Protein AF-Q6X1T7-F1 (afdb_monomer_lite)

pLDDT: mean 96.53, std 2.18, range [86.81, 98.25]

Sequence (78 aa):
CASFRFALPSEDQVLGLPVGKHIFLCATVNDKLCMRAYTPTSTVDVVGYFDLVIKVYFKGVHPKFPNGGQMSQHLDSL

Foldseek 3Di:
DDKDKDFDPDQADFPQADPPAWDWDWDQFPNDIDIDTFHFPDDRPDGGITMGDDDFFPACPDPVCNRTDRVSVVRVVD

Structure (mmCIF, N/CA/C/O backbone):
data_AF-Q6X1T7-F1
#
_entry.id   AF-Q6X1T7-F1
#
loop_
_atom_site.group_PDB
_atom_site.id
_atom_site.type_symbol
_atom_site.label_atom_id
_atom_site.label_alt_id
_atom_site.label_comp_id
_atom_site.label_asym_id
_atom_site.label_entity_id
_atom_site.label_seq_id
_atom_site.pdbx_PDB_ins_code
_atom_site.Cartn_x
_atom_site.Cartn_y
_atom_site.Cartn_z
_atom_site.occupancy
_atom_site.B_iso_or_equiv
_atom_site.auth_seq_id
_atom_site.auth_comp_id
_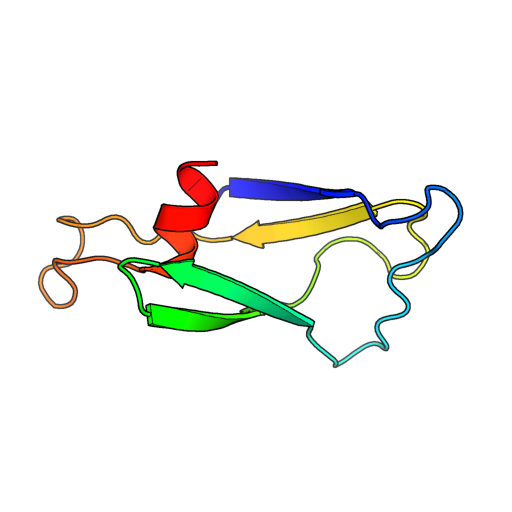atom_site.auth_asym_id
_atom_site.auth_atom_id
_atom_site.pdbx_PDB_model_num
ATOM 1 N N . CYS A 1 1 ? -3.913 -12.245 6.631 1.00 88.06 1 CYS A N 1
ATOM 2 C CA . CYS A 1 1 ? -3.391 -11.239 5.682 1.00 88.06 1 CYS A CA 1
ATOM 3 C C . CYS A 1 1 ? -3.942 -11.576 4.314 1.00 88.06 1 CYS A C 1
ATOM 5 O O . CYS A 1 1 ? -4.182 -12.753 4.076 1.00 88.06 1 CYS A O 1
ATOM 7 N N . ALA A 1 2 ? -4.140 -10.577 3.467 1.00 94.25 2 ALA A N 1
ATOM 8 C CA . ALA A 1 2 ? -4.573 -10.755 2.088 1.00 94.25 2 ALA A CA 1
ATOM 9 C C . ALA A 1 2 ? -3.484 -10.236 1.139 1.00 94.25 2 ALA A C 1
ATOM 11 O O . ALA A 1 2 ? -2.711 -9.344 1.507 1.00 94.25 2 ALA A O 1
ATOM 12 N N . SER A 1 3 ? -3.397 -10.855 -0.037 1.00 95.94 3 SER A N 1
ATOM 13 C CA . SER A 1 3 ? -2.499 -10.448 -1.117 1.00 95.94 3 SER A CA 1
ATOM 14 C C . SER A 1 3 ? -3.302 -9.652 -2.133 1.00 95.94 3 SER A C 1
ATOM 16 O O . SER A 1 3 ? -4.325 -10.138 -2.611 1.00 95.94 3 SER A O 1
ATOM 18 N N . PHE A 1 4 ? -2.836 -8.453 -2.455 1.00 97.69 4 PHE A N 1
ATOM 19 C CA . PHE A 1 4 ? -3.475 -7.548 -3.401 1.00 97.69 4 PHE A CA 1
ATOM 20 C C . PHE A 1 4 ? -2.521 -7.289 -4.560 1.00 97.69 4 PHE A C 1
ATOM 22 O O . PHE A 1 4 ? -1.387 -6.865 -4.332 1.00 97.69 4 PHE A O 1
ATOM 29 N N . ARG A 1 5 ? -2.989 -7.528 -5.787 1.00 97.44 5 ARG A N 1
ATOM 30 C CA . ARG A 1 5 ? -2.243 -7.251 -7.015 1.00 97.44 5 ARG A CA 1
ATOM 31 C C . ARG A 1 5 ? -2.818 -6.025 -7.699 1.00 97.44 5 ARG A C 1
ATOM 33 O O . ARG A 1 5 ? -4.007 -5.991 -7.999 1.00 97.44 5 ARG A O 1
ATOM 40 N N . PHE A 1 6 ? -1.960 -5.057 -7.984 1.00 97.31 6 PHE A N 1
ATOM 41 C CA . PHE A 1 6 ? -2.335 -3.829 -8.674 1.00 97.31 6 PHE A CA 1
ATOM 42 C C . PHE A 1 6 ? -1.644 -3.784 -10.029 1.00 97.31 6 PHE A C 1
ATOM 44 O O . PHE A 1 6 ? -0.417 -3.873 -10.097 1.00 97.31 6 PHE A O 1
ATOM 51 N N . ALA A 1 7 ? -2.429 -3.637 -11.095 1.00 97.94 7 ALA A N 1
ATOM 52 C CA . ALA A 1 7 ? -1.894 -3.363 -12.420 1.00 97.94 7 ALA A CA 1
ATOM 53 C C . ALA A 1 7 ? -1.297 -1.950 -12.459 1.00 97.94 7 ALA A C 1
ATOM 55 O O . ALA A 1 7 ? -1.855 -1.004 -11.894 1.00 97.94 7 ALA A O 1
ATOM 56 N N . LEU A 1 8 ? -0.156 -1.811 -13.123 1.00 98.06 8 LEU A N 1
ATOM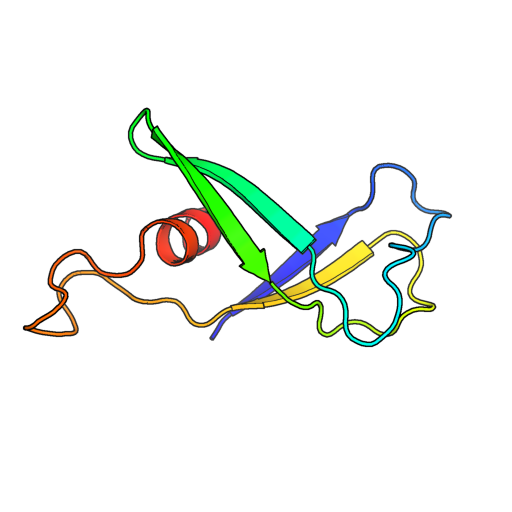 57 C CA . LEU A 1 8 ? 0.421 -0.515 -13.448 1.00 98.06 8 LEU A CA 1
ATOM 58 C C . LEU A 1 8 ? -0.314 0.078 -14.669 1.00 98.06 8 LEU A C 1
ATOM 60 O O . LEU A 1 8 ? -0.921 -0.671 -15.432 1.00 98.06 8 LEU A O 1
ATOM 64 N N . PRO A 1 9 ? -0.262 1.404 -14.903 1.00 97.44 9 PRO A N 1
ATOM 65 C CA . PRO A 1 9 ? -0.980 2.043 -16.020 1.00 97.44 9 PRO A CA 1
ATOM 66 C C . PRO A 1 9 ? -0.649 1.524 -17.435 1.00 97.44 9 PRO A C 1
ATOM 68 O O . PRO A 1 9 ? -1.386 1.787 -18.376 1.00 97.44 9 PRO A O 1
ATOM 71 N N . SER A 1 10 ? 0.475 0.832 -17.578 1.00 97.38 10 SER A N 1
ATOM 72 C CA . SER A 1 10 ? 1.036 0.256 -18.799 1.00 97.38 10 SER A CA 1
ATOM 73 C C . SER A 1 10 ? 1.637 -1.096 -18.446 1.00 97.38 10 SER A C 1
ATOM 75 O O . SER A 1 10 ? 2.324 -1.207 -17.424 1.00 97.38 10 SER A O 1
ATOM 77 N N . GLU A 1 11 ? 1.369 -2.099 -19.276 1.00 96.19 11 GLU A N 1
ATOM 78 C CA . GLU A 1 11 ? 1.712 -3.499 -19.012 1.00 96.19 11 GLU A CA 1
ATOM 79 C C . GLU A 1 11 ? 3.207 -3.797 -19.145 1.00 96.19 11 GLU A C 1
ATOM 81 O O . GLU A 1 11 ? 3.663 -4.799 -18.617 1.00 96.19 11 GLU A O 1
ATOM 86 N N . ASP A 1 12 ? 3.972 -2.934 -19.812 1.00 96.94 12 ASP A N 1
ATOM 87 C CA . ASP A 1 12 ? 5.404 -3.083 -20.093 1.00 96.94 12 ASP A CA 1
ATOM 88 C C . ASP A 1 12 ? 6.319 -2.387 -19.069 1.00 96.94 12 ASP A C 1
ATOM 90 O O . ASP A 1 12 ? 7.541 -2.529 -19.126 1.00 96.94 12 ASP A O 1
ATOM 94 N N . GLN A 1 13 ? 5.752 -1.651 -18.109 1.00 97.38 13 GLN A N 1
ATOM 95 C CA . GLN A 1 13 ? 6.532 -0.896 -17.130 1.00 97.38 13 GLN A CA 1
ATOM 96 C C . GLN A 1 13 ? 6.814 -1.704 -15.856 1.00 97.38 13 GLN A C 1
ATOM 98 O O . GLN A 1 13 ? 6.023 -2.551 -15.451 1.00 97.38 13 GLN A O 1
ATOM 103 N N . VAL A 1 14 ? 7.897 -1.367 -15.159 1.00 97.81 14 VAL A N 1
ATOM 104 C CA . VAL A 1 14 ? 8.144 -1.797 -13.773 1.00 97.81 14 VAL A CA 1
ATOM 105 C C . VAL A 1 14 ? 7.734 -0.688 -12.803 1.00 97.81 14 VAL A C 1
ATOM 107 O O . VAL A 1 14 ? 7.725 0.485 -13.171 1.00 97.81 14 VAL A O 1
ATOM 110 N N . LEU A 1 15 ? 7.455 -1.020 -11.537 1.00 97.44 15 LEU A N 1
ATOM 111 C CA . LEU A 1 15 ? 7.108 -0.005 -10.526 1.00 97.44 15 LEU A CA 1
ATOM 112 C C . LEU A 1 15 ? 8.237 1.023 -10.305 1.00 97.44 15 LEU A C 1
ATOM 114 O O . LEU A 1 15 ? 7.976 2.161 -9.924 1.00 97.44 15 LEU A O 1
ATOM 118 N N . GLY A 1 16 ? 9.497 0.617 -10.507 1.00 95.75 16 GLY A N 1
ATOM 119 C CA . GLY A 1 16 ? 10.652 1.515 -10.414 1.00 95.75 16 GLY A CA 1
ATOM 120 C C . GLY A 1 16 ? 10.971 1.992 -8.992 1.00 95.75 16 GLY A C 1
ATOM 121 O O . GLY A 1 16 ? 11.602 3.033 -8.824 1.00 95.75 16 GLY A O 1
ATOM 122 N N . LEU A 1 17 ? 10.538 1.259 -7.961 1.00 96.69 17 LEU A N 1
ATOM 123 C CA . LEU A 1 17 ? 10.782 1.604 -6.560 1.00 96.69 17 LEU A CA 1
ATOM 124 C C . LEU A 1 17 ? 12.183 1.136 -6.115 1.00 96.69 17 LEU A C 1
ATOM 126 O O . LEU A 1 17 ? 12.421 -0.073 -6.062 1.00 96.69 17 LEU A O 1
ATOM 130 N N . PRO A 1 18 ? 13.107 2.041 -5.738 1.00 95.38 18 PRO A N 1
ATOM 131 C CA . PRO A 1 18 ? 14.419 1.637 -5.242 1.00 95.38 18 PRO A CA 1
ATOM 132 C C . PRO A 1 18 ? 14.320 0.868 -3.920 1.00 95.38 18 PRO A C 1
ATOM 134 O O . PRO A 1 18 ? 13.480 1.172 -3.067 1.00 95.38 18 PRO A O 1
ATOM 137 N N . VAL A 1 19 ? 15.229 -0.086 -3.710 1.00 95.00 19 VAL A N 1
ATOM 138 C CA . VAL A 1 19 ? 15.312 -0.849 -2.455 1.00 95.00 19 VAL A CA 1
ATOM 139 C C . VAL A 1 19 ? 15.466 0.103 -1.261 1.00 95.00 19 VAL A C 1
ATOM 141 O O . VAL A 1 19 ? 16.246 1.054 -1.295 1.00 95.00 19 VAL A O 1
ATOM 144 N N . GLY A 1 20 ? 14.693 -0.147 -0.201 1.00 94.75 20 GLY A N 1
ATOM 145 C CA . GLY A 1 20 ? 14.641 0.703 0.995 1.00 94.75 20 GLY A CA 1
ATOM 146 C C . GLY A 1 20 ? 13.628 1.854 0.924 1.00 94.75 20 GLY A C 1
ATOM 147 O O . GLY A 1 20 ? 13.544 2.645 1.865 1.00 94.75 20 GLY A O 1
ATOM 148 N N . LYS A 1 21 ? 12.845 1.965 -0.157 1.00 97.50 21 LYS A N 1
ATOM 149 C CA . LYS A 1 21 ? 11.734 2.924 -0.291 1.00 97.50 21 LYS A CA 1
ATOM 150 C C . LYS A 1 21 ? 10.368 2.234 -0.153 1.00 97.50 21 LYS A C 1
ATOM 152 O O . LYS A 1 21 ? 10.271 1.011 -0.112 1.00 97.50 21 LYS A O 1
ATOM 157 N N . HIS A 1 22 ? 9.314 3.040 -0.044 1.00 97.81 22 HIS A N 1
ATOM 158 C CA . HIS A 1 22 ? 7.914 2.610 0.030 1.00 97.81 22 HIS A CA 1
ATOM 159 C C . HIS A 1 22 ? 7.044 3.499 -0.867 1.00 97.81 22 HIS A C 1
ATOM 161 O O . HIS A 1 22 ? 7.459 4.599 -1.236 1.00 97.81 22 HIS A O 1
ATOM 167 N N . ILE A 1 23 ? 5.836 3.036 -1.183 1.00 97.94 23 ILE A N 1
ATOM 168 C CA . ILE A 1 23 ? 4.805 3.818 -1.876 1.00 97.94 23 ILE A CA 1
ATOM 169 C C . ILE A 1 23 ? 3.732 4.275 -0.888 1.00 97.94 23 ILE A C 1
ATOM 171 O O . ILE A 1 23 ? 3.566 3.673 0.174 1.00 97.94 23 ILE A O 1
ATOM 175 N N . PHE A 1 24 ? 2.972 5.309 -1.248 1.00 98.06 24 PHE A N 1
ATOM 176 C CA . PHE A 1 24 ? 1.735 5.655 -0.553 1.00 98.06 24 PHE A CA 1
ATOM 177 C C . PHE A 1 24 ? 0.534 5.150 -1.344 1.00 98.06 24 PHE A C 1
ATOM 179 O O . PHE A 1 24 ? 0.379 5.487 -2.514 1.00 98.06 24 PHE A O 1
ATOM 186 N N . LEU A 1 25 ? -0.341 4.393 -0.683 1.00 96.88 25 LEU A N 1
ATOM 187 C CA . LEU A 1 25 ? -1.709 4.220 -1.150 1.00 96.88 25 LEU A CA 1
ATOM 188 C C . LEU A 1 25 ? -2.562 5.368 -0.622 1.00 96.88 25 LEU A C 1
ATOM 190 O O . LEU A 1 25 ? -2.559 5.647 0.582 1.00 96.88 25 LEU A O 1
ATOM 194 N N . CYS A 1 26 ? -3.288 6.005 -1.535 1.00 97.25 26 CYS A N 1
ATOM 195 C CA . CYS A 1 26 ? -4.150 7.148 -1.278 1.00 97.25 26 CYS A CA 1
ATOM 196 C C . CYS A 1 26 ? -5.582 6.776 -1.653 1.00 97.25 26 CYS A C 1
ATOM 198 O O . CYS A 1 26 ? -5.832 6.374 -2.786 1.00 97.25 26 CYS A O 1
ATOM 200 N N . ALA A 1 27 ? -6.517 6.931 -0.723 1.00 95.81 27 ALA A N 1
ATOM 201 C CA . ALA A 1 27 ? -7.937 6.724 -0.983 1.00 95.81 27 ALA A CA 1
ATOM 202 C C . ALA A 1 27 ? -8.774 7.688 -0.142 1.00 95.81 27 ALA A C 1
ATOM 204 O O . ALA A 1 27 ? -8.409 8.012 0.992 1.00 95.81 27 ALA A O 1
ATOM 205 N N . THR A 1 28 ? -9.911 8.124 -0.678 1.00 95.69 28 THR A N 1
ATOM 206 C CA . THR A 1 28 ? -10.915 8.853 0.102 1.00 95.69 28 THR A CA 1
ATOM 207 C C . THR A 1 28 ? -11.785 7.836 0.829 1.00 95.69 28 THR A C 1
ATOM 209 O O . THR A 1 28 ? -12.595 7.153 0.212 1.00 95.69 28 THR A O 1
ATOM 212 N N . VAL A 1 29 ? -11.608 7.719 2.145 1.00 93.12 29 VAL A N 1
ATOM 213 C CA . VAL A 1 29 ? -12.347 6.777 2.998 1.00 93.12 29 VAL A CA 1
ATOM 214 C C . VAL A 1 29 ? -13.166 7.583 3.998 1.00 93.12 29 VAL A C 1
ATOM 216 O O . VAL A 1 29 ? -12.598 8.334 4.791 1.00 93.12 29 VAL A O 1
ATOM 219 N N . ASN A 1 30 ? -14.493 7.421 3.981 1.00 88.81 30 ASN A N 1
ATOM 220 C CA . ASN A 1 30 ? -15.430 8.213 4.795 1.00 88.81 30 ASN A CA 1
ATOM 221 C C . ASN A 1 30 ? -15.208 9.730 4.626 1.00 88.81 30 ASN A C 1
ATOM 223 O O . ASN A 1 30 ? -14.979 10.440 5.607 1.00 88.81 30 ASN A O 1
ATOM 227 N N . ASP A 1 31 ? -15.177 10.190 3.370 1.00 93.38 31 ASP A N 1
ATOM 228 C CA . ASP A 1 31 ? -14.992 11.597 2.975 1.00 93.38 31 ASP A CA 1
ATOM 229 C C . ASP A 1 31 ? -13.688 12.249 3.461 1.00 93.38 31 ASP A C 1
ATOM 231 O O . ASP A 1 31 ? -13.541 13.472 3.472 1.00 93.38 31 ASP A O 1
ATOM 235 N N . LYS A 1 32 ? -12.704 11.435 3.857 1.00 93.38 32 LYS A N 1
ATOM 236 C CA . LYS A 1 32 ? -11.385 11.898 4.288 1.00 93.38 32 LYS A CA 1
ATOM 237 C C . LYS A 1 32 ? -10.295 11.232 3.472 1.00 93.38 32 LYS A C 1
ATOM 239 O O . LYS A 1 32 ? -10.291 10.015 3.291 1.00 93.38 32 LYS A O 1
ATOM 244 N N . LEU A 1 33 ? -9.329 12.034 3.031 1.00 95.50 33 LEU A N 1
ATOM 245 C CA . LEU A 1 33 ? -8.131 11.522 2.383 1.00 95.50 33 LEU A CA 1
ATOM 246 C C . LEU A 1 33 ? -7.320 10.694 3.390 1.00 95.50 33 LEU A C 1
ATOM 248 O O . LEU A 1 33 ? -6.813 11.211 4.387 1.00 95.50 33 LEU A O 1
ATOM 252 N N . CYS A 1 34 ? -7.196 9.399 3.121 1.00 96.12 34 CYS A N 1
ATOM 253 C CA . CYS A 1 34 ? -6.368 8.473 3.872 1.00 96.12 34 CYS A CA 1
ATOM 254 C C . CYS A 1 34 ? -5.141 8.116 3.030 1.00 96.12 34 CYS A C 1
ATOM 256 O O . CYS A 1 34 ? -5.273 7.610 1.918 1.00 96.12 34 CYS A O 1
ATOM 258 N N . MET A 1 35 ? -3.949 8.357 3.576 1.00 97.56 35 MET A N 1
ATOM 259 C CA . MET A 1 35 ? -2.679 7.967 2.961 1.00 97.56 35 MET A CA 1
ATOM 260 C C . MET A 1 35 ? -1.941 6.991 3.871 1.00 97.56 35 MET A C 1
ATOM 262 O O . MET A 1 35 ? -1.798 7.244 5.074 1.00 97.56 35 MET A O 1
ATOM 266 N N . ARG A 1 36 ? -1.472 5.867 3.327 1.00 97.88 36 ARG A N 1
ATOM 267 C CA . ARG A 1 36 ? -0.700 4.867 4.081 1.00 97.88 36 ARG A CA 1
ATOM 268 C C . ARG A 1 36 ? 0.482 4.357 3.275 1.00 97.88 36 ARG A C 1
ATOM 270 O O . ARG A 1 36 ? 0.343 4.047 2.098 1.00 97.88 36 ARG A O 1
ATOM 277 N N . ALA A 1 37 ? 1.632 4.289 3.940 1.00 98.12 37 ALA A N 1
ATOM 278 C CA . ALA A 1 37 ? 2.852 3.744 3.375 1.00 98.12 37 ALA A CA 1
ATOM 279 C C . ALA A 1 37 ? 2.777 2.213 3.319 1.00 98.12 37 ALA A C 1
ATOM 281 O O . ALA A 1 37 ? 2.435 1.578 4.319 1.00 98.12 37 ALA A O 1
ATOM 282 N N . TYR A 1 38 ? 3.141 1.639 2.176 1.00 98.12 38 TYR A N 1
ATOM 283 C CA . TYR A 1 38 ? 3.306 0.201 1.987 1.00 98.12 38 TYR A CA 1
ATOM 284 C C . TYR A 1 38 ? 4.581 -0.079 1.198 1.00 98.12 38 TYR A C 1
ATOM 286 O O . TYR A 1 38 ? 4.939 0.658 0.278 1.00 98.12 38 TYR A O 1
ATOM 294 N N . THR A 1 39 ? 5.252 -1.170 1.551 1.00 98.00 39 THR A N 1
ATOM 295 C CA . THR A 1 39 ? 6.387 -1.691 0.790 1.00 98.00 39 THR A CA 1
ATOM 296 C C . THR A 1 39 ? 5.902 -2.897 -0.010 1.00 98.00 39 THR A C 1
ATOM 298 O O . THR A 1 39 ? 5.394 -3.840 0.602 1.00 98.00 39 THR A O 1
ATOM 301 N N . PRO A 1 40 ? 6.015 -2.877 -1.348 1.00 97.88 40 PRO A N 1
ATOM 302 C CA . PRO A 1 40 ? 5.662 -4.017 -2.179 1.00 97.88 40 PRO A CA 1
ATOM 303 C C . PRO A 1 40 ? 6.459 -5.270 -1.845 1.00 97.88 40 PRO A C 1
ATOM 305 O O . PRO A 1 40 ? 7.608 -5.202 -1.410 1.00 97.88 40 PRO A O 1
ATOM 308 N N . THR A 1 41 ? 5.826 -6.417 -2.066 1.00 97.44 41 THR A N 1
ATOM 309 C CA . THR A 1 41 ? 6.429 -7.744 -1.891 1.00 97.44 41 THR A CA 1
ATOM 310 C C . THR A 1 41 ? 6.858 -8.378 -3.210 1.00 97.44 41 THR A C 1
ATOM 312 O O . THR A 1 41 ? 7.584 -9.368 -3.193 1.00 97.44 41 THR A O 1
ATOM 315 N N . SER A 1 42 ? 6.416 -7.831 -4.345 1.00 96.62 42 SER A N 1
ATOM 316 C CA . SER A 1 42 ? 6.928 -8.196 -5.667 1.00 96.62 42 SER A CA 1
ATOM 317 C C . SER A 1 42 ? 8.394 -7.777 -5.823 1.00 96.62 42 SER A C 1
ATOM 319 O O . SER A 1 42 ? 8.837 -6.801 -5.212 1.00 96.62 42 SER A O 1
ATOM 321 N N . THR A 1 43 ? 9.150 -8.493 -6.654 1.00 93.94 43 THR A N 1
A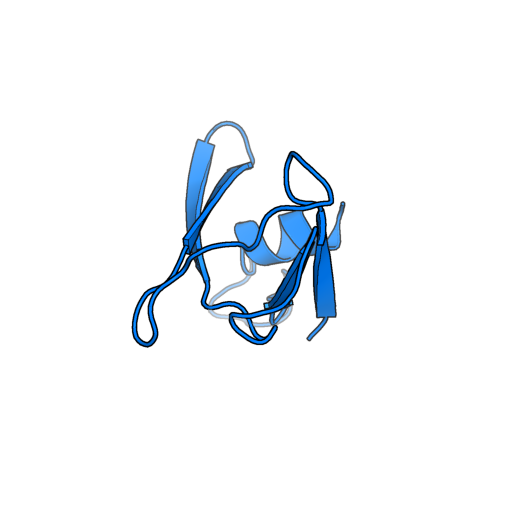TOM 322 C CA . THR A 1 43 ? 10.530 -8.113 -6.983 1.00 93.94 43 THR A CA 1
ATOM 323 C C . THR A 1 43 ? 10.559 -6.853 -7.858 1.00 93.94 43 THR A C 1
ATOM 325 O O . THR A 1 43 ? 9.554 -6.462 -8.453 1.00 93.94 43 THR A O 1
ATOM 328 N N . VAL A 1 44 ? 11.708 -6.170 -7.896 1.00 93.56 44 VAL A N 1
ATOM 329 C CA . VAL A 1 44 ? 11.863 -4.859 -8.564 1.00 93.56 44 VAL A CA 1
ATOM 330 C C . VAL A 1 44 ? 11.778 -4.924 -10.094 1.00 93.56 44 VAL A C 1
ATOM 332 O O . VAL A 1 44 ? 11.564 -3.901 -10.736 1.00 93.56 44 VAL A O 1
ATOM 335 N N . ASP A 1 45 ? 11.957 -6.112 -10.661 1.00 95.31 45 ASP A N 1
ATOM 336 C CA . ASP A 1 45 ? 11.966 -6.429 -12.088 1.00 95.31 45 ASP A CA 1
ATOM 337 C C . ASP A 1 45 ? 10.610 -6.931 -12.612 1.00 95.31 45 ASP A C 1
ATOM 339 O O . ASP A 1 45 ? 10.478 -7.196 -13.804 1.00 95.31 45 ASP A O 1
ATOM 343 N N . VAL A 1 46 ? 9.589 -7.040 -11.750 1.00 97.38 46 VAL A N 1
ATOM 344 C CA . VAL A 1 46 ? 8.230 -7.401 -12.177 1.00 97.38 46 VAL A CA 1
ATOM 345 C C . VAL A 1 46 ? 7.651 -6.319 -13.085 1.00 97.38 46 VAL A C 1
ATOM 347 O O . VAL A 1 46 ? 7.624 -5.136 -12.736 1.00 97.38 46 VAL A O 1
ATOM 350 N N . VAL A 1 47 ? 7.141 -6.763 -14.232 1.00 98.19 47 VAL A N 1
ATOM 351 C CA . VAL A 1 47 ? 6.562 -5.930 -15.285 1.00 98.19 47 VAL A CA 1
ATOM 352 C C . VAL A 1 47 ? 5.029 -5.967 -15.213 1.00 98.19 47 VAL A C 1
ATOM 354 O O . VAL A 1 47 ? 4.425 -7.018 -15.000 1.00 98.19 47 VAL A O 1
ATOM 357 N N . GLY A 1 48 ? 4.401 -4.801 -15.355 1.00 98.25 48 GLY A N 1
ATOM 358 C CA . GLY A 1 48 ? 2.955 -4.613 -15.485 1.00 98.25 48 GLY A CA 1
ATOM 359 C C . GLY A 1 48 ? 2.160 -4.596 -14.179 1.00 98.25 48 GLY A C 1
ATOM 360 O O . GLY A 1 48 ? 1.005 -4.173 -14.186 1.00 98.25 48 GLY A O 1
ATOM 361 N N . TYR A 1 49 ? 2.736 -5.005 -13.044 1.00 98.06 49 TYR A N 1
ATOM 362 C CA . TYR A 1 49 ? 2.034 -5.013 -11.757 1.00 98.06 49 TYR A CA 1
ATOM 363 C C . TYR A 1 49 ? 2.971 -4.896 -10.550 1.00 98.06 49 TYR A C 1
ATOM 365 O O . TYR A 1 49 ? 4.188 -5.035 -10.654 1.00 98.06 49 TYR A O 1
ATOM 373 N N . PHE A 1 50 ? 2.383 -4.689 -9.373 1.00 98.12 50 PHE A N 1
ATOM 374 C CA . PHE A 1 50 ? 3.043 -4.929 -8.092 1.00 98.12 50 PHE A CA 1
ATOM 375 C C . PHE A 1 50 ? 2.094 -5.620 -7.111 1.00 98.12 50 PHE A C 1
ATOM 377 O O . PHE A 1 50 ? 0.872 -5.470 -7.193 1.00 98.12 50 PHE A O 1
ATOM 384 N N . ASP A 1 51 ? 2.673 -6.365 -6.171 1.00 98.06 51 ASP A N 1
ATOM 385 C CA . ASP A 1 51 ? 1.928 -7.076 -5.132 1.00 98.06 51 ASP A CA 1
ATOM 386 C C . ASP A 1 51 ? 2.144 -6.419 -3.766 1.00 98.06 51 ASP A C 1
ATOM 388 O O . ASP A 1 51 ? 3.274 -6.079 -3.395 1.00 98.06 51 ASP A O 1
ATOM 392 N N . LEU A 1 52 ? 1.064 -6.282 -2.995 1.00 98.25 52 LEU A N 1
ATOM 393 C CA . LEU A 1 52 ? 1.092 -5.900 -1.586 1.00 98.25 52 LEU A CA 1
ATOM 394 C C . LEU A 1 52 ? 0.511 -7.020 -0.723 1.00 98.25 52 LEU A C 1
ATOM 396 O O . LEU A 1 52 ? -0.616 -7.465 -0.936 1.00 98.25 52 LEU A O 1
ATOM 400 N N . VAL A 1 53 ? 1.229 -7.395 0.335 1.00 98.00 53 VAL A N 1
ATOM 401 C CA . VAL A 1 53 ? 0.671 -8.213 1.419 1.00 98.00 53 VAL A CA 1
ATOM 402 C C . VAL A 1 53 ? 0.210 -7.297 2.544 1.00 98.00 53 VAL A C 1
ATOM 404 O O . VAL A 1 53 ? 1.015 -6.616 3.181 1.00 98.00 53 VAL A O 1
ATOM 407 N N . ILE A 1 54 ? -1.093 -7.295 2.824 1.00 98.00 54 ILE A N 1
ATOM 408 C CA . ILE A 1 54 ? -1.697 -6.398 3.814 1.00 98.00 54 ILE A CA 1
ATOM 409 C C . ILE A 1 54 ? -2.379 -7.213 4.913 1.00 98.00 54 ILE A C 1
ATOM 411 O O . ILE A 1 54 ? -3.173 -8.130 4.679 1.00 98.00 54 ILE A O 1
ATOM 415 N N . LYS A 1 55 ? -2.070 -6.872 6.168 1.00 98.00 55 LYS A N 1
ATOM 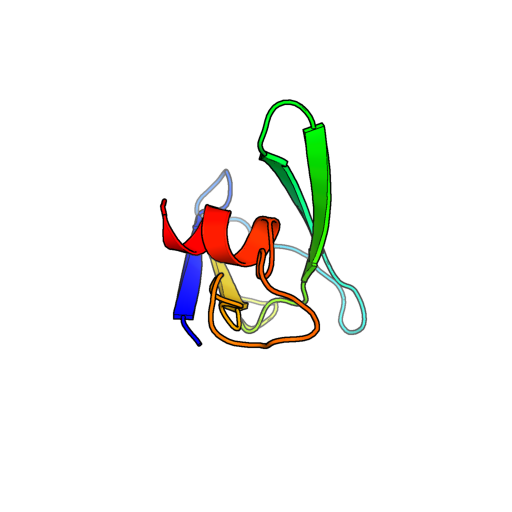416 C CA . LYS A 1 55 ? -2.823 -7.362 7.323 1.00 98.00 55 LYS A CA 1
ATOM 417 C C . LYS A 1 55 ? -4.092 -6.530 7.481 1.00 98.00 55 LYS A C 1
ATOM 419 O O . LYS A 1 55 ? -4.016 -5.331 7.740 1.00 98.00 55 LYS A O 1
ATOM 424 N N . VAL A 1 56 ? -5.245 -7.182 7.357 1.00 98.00 56 VAL A N 1
ATOM 425 C CA . VAL A 1 56 ? -6.545 -6.543 7.566 1.00 98.00 56 VAL A CA 1
ATOM 426 C C . VAL A 1 56 ? -6.826 -6.435 9.061 1.00 98.00 56 VAL A C 1
ATOM 428 O O . VAL A 1 56 ? -6.845 -7.433 9.781 1.00 98.00 56 VAL A O 1
ATOM 431 N N . TYR A 1 57 ? -7.005 -5.204 9.536 1.00 97.88 57 TYR A N 1
ATOM 432 C CA . TYR A 1 57 ? -7.384 -4.914 10.914 1.00 97.88 57 TYR A CA 1
ATOM 433 C C . TYR A 1 57 ? -8.896 -4.693 10.988 1.00 97.88 57 TYR A C 1
ATOM 435 O O . TYR A 1 57 ? -9.367 -3.576 10.790 1.00 97.88 57 TYR A O 1
ATOM 443 N N . PHE A 1 58 ? -9.658 -5.751 11.247 1.00 97.94 58 PHE A N 1
ATOM 444 C CA . PHE A 1 58 ? -11.120 -5.686 11.300 1.00 97.94 58 PHE A CA 1
ATOM 445 C C . PHE A 1 58 ? -11.648 -4.912 12.518 1.00 97.94 58 PHE A C 1
ATOM 447 O O . PHE A 1 58 ? -11.082 -4.973 13.615 1.00 97.94 58 PHE A O 1
ATOM 454 N N . LYS A 1 59 ? -12.768 -4.206 12.329 1.00 97.56 59 LYS A N 1
ATOM 455 C CA . LYS A 1 59 ? -13.566 -3.614 13.411 1.00 97.56 59 LYS A CA 1
ATOM 456 C C . LYS A 1 59 ? -14.122 -4.692 14.348 1.00 97.56 59 LYS A C 1
ATOM 458 O O . LYS A 1 59 ? -14.358 -5.823 13.938 1.00 97.56 59 LYS A O 1
ATOM 463 N N . GLY A 1 60 ? -14.329 -4.339 15.613 1.00 97.69 60 GLY A N 1
ATOM 464 C CA . GLY A 1 60 ? -14.898 -5.221 16.638 1.00 97.69 60 GLY A CA 1
ATOM 465 C C . GLY A 1 60 ? -13.958 -6.303 17.185 1.00 97.69 60 GLY A C 1
ATOM 466 O O . GLY A 1 60 ? -14.352 -7.019 18.096 1.00 97.69 60 GLY A O 1
ATOM 467 N N . VAL A 1 61 ? -12.723 -6.420 16.680 1.00 98.00 61 VAL A N 1
ATOM 468 C CA . VAL A 1 61 ? -11.782 -7.470 17.116 1.00 98.00 61 VAL A CA 1
ATOM 469 C C . VAL A 1 61 ? -10.943 -7.040 18.318 1.00 98.00 61 VAL A C 1
ATOM 471 O O . VAL A 1 61 ? -10.827 -7.779 19.291 1.00 98.00 61 VAL A O 1
ATOM 474 N N . HIS A 1 62 ? -10.326 -5.856 18.264 1.00 96.81 62 HIS A N 1
ATOM 475 C CA . HIS A 1 62 ? -9.413 -5.408 19.316 1.00 96.81 62 HIS A CA 1
ATOM 476 C C . HIS A 1 62 ? -10.082 -4.347 20.205 1.00 96.81 62 HIS A C 1
ATOM 478 O O . HIS A 1 62 ? -10.447 -3.288 19.694 1.00 96.81 62 HIS A O 1
ATOM 484 N N . PRO A 1 63 ? -10.171 -4.538 21.536 1.00 96.88 63 PRO A N 1
ATOM 485 C CA . PRO A 1 63 ? -10.939 -3.653 22.418 1.00 96.88 63 PRO A CA 1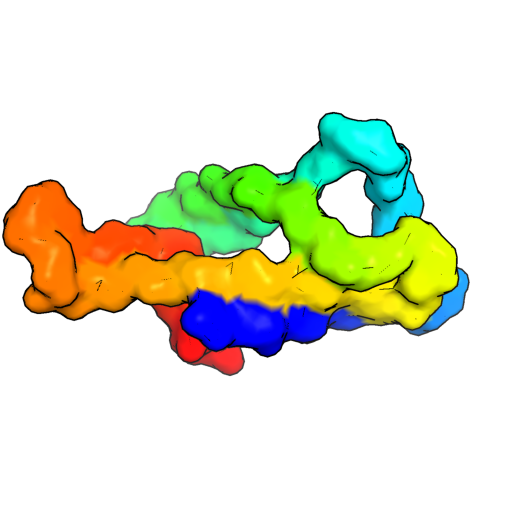
ATOM 486 C C . PRO A 1 63 ? -10.410 -2.212 22.454 1.00 96.88 63 PRO A C 1
ATOM 488 O O . PRO A 1 63 ? -11.191 -1.272 22.529 1.00 96.88 63 PRO A O 1
ATOM 491 N N . LYS A 1 64 ? -9.088 -2.009 22.328 1.00 98.19 64 LYS A N 1
ATOM 492 C CA . LYS A 1 64 ? -8.499 -0.655 22.217 1.00 98.19 64 LYS A CA 1
ATOM 493 C C . LYS A 1 64 ? -8.700 0.005 20.845 1.00 98.19 64 LYS A C 1
ATOM 495 O O . LYS A 1 64 ? -8.505 1.207 20.721 1.00 98.19 64 LYS A O 1
ATOM 500 N N . PHE A 1 65 ? -9.050 -0.772 19.819 1.00 97.69 65 PHE A N 1
ATOM 501 C CA . PHE A 1 65 ? -9.208 -0.304 18.438 1.00 97.69 65 PHE A CA 1
ATOM 502 C C . PHE A 1 65 ? -10.529 -0.827 17.856 1.00 97.69 65 PHE A C 1
ATOM 504 O O . PHE A 1 65 ? -10.520 -1.583 16.881 1.00 97.69 65 PHE A O 1
ATOM 511 N N . PRO A 1 66 ? -11.678 -0.442 18.443 1.00 97.44 66 PRO A N 1
ATOM 512 C CA . PRO A 1 66 ? -12.974 -1.019 18.091 1.00 97.44 66 PRO A CA 1
ATOM 513 C C . PRO A 1 66 ? -13.366 -0.765 16.628 1.00 97.44 66 PRO A C 1
ATOM 515 O O . PRO A 1 66 ? -14.079 -1.569 16.038 1.00 97.44 66 PRO A O 1
ATOM 518 N N . ASN A 1 67 ? -12.849 0.301 16.010 1.00 96.94 67 ASN A N 1
ATOM 519 C CA . ASN A 1 67 ? -13.130 0.649 14.613 1.00 96.94 67 ASN A CA 1
ATOM 520 C C . ASN A 1 67 ? -12.210 -0.054 13.595 1.00 96.94 67 ASN A C 1
ATOM 522 O O . ASN A 1 67 ? -12.425 0.068 12.388 1.00 96.94 67 ASN A O 1
ATOM 526 N N . GLY A 1 68 ? -11.189 -0.784 14.055 1.00 97.56 68 GLY A N 1
ATOM 527 C CA . GLY A 1 68 ? -10.204 -1.420 13.183 1.00 97.56 68 GLY A CA 1
ATOM 528 C C . GLY A 1 68 ? -9.362 -0.422 12.374 1.00 97.56 68 GLY A C 1
ATOM 529 O O . GLY A 1 68 ? -9.254 0.761 12.702 1.00 97.56 68 GLY A O 1
ATOM 530 N N . GLY A 1 69 ? -8.729 -0.913 11.310 1.00 96.81 69 GLY A N 1
ATOM 531 C CA . GLY A 1 69 ? -7.901 -0.132 10.395 1.00 96.81 69 GLY A CA 1
ATOM 532 C C . GLY A 1 69 ? -8.711 0.381 9.210 1.00 96.81 69 GLY A C 1
ATOM 533 O O . GLY A 1 69 ? -9.306 -0.411 8.486 1.00 96.81 69 GLY A O 1
ATOM 534 N N . GLN A 1 70 ? -8.710 1.699 8.994 1.00 96.31 70 GLN A N 1
ATOM 535 C CA . GLN A 1 70 ? -9.478 2.342 7.919 1.00 96.31 70 GLN A CA 1
ATOM 536 C C . GLN A 1 70 ? -9.049 1.855 6.526 1.00 96.31 70 GLN A C 1
ATOM 538 O O . GLN A 1 70 ? -9.839 1.232 5.827 1.00 96.31 70 GLN A O 1
ATOM 543 N N . MET A 1 71 ? -7.782 2.076 6.154 1.00 97.25 71 MET A N 1
ATOM 544 C CA . MET A 1 71 ? -7.260 1.701 4.832 1.00 97.25 71 MET A CA 1
ATOM 545 C C . MET A 1 71 ? -7.310 0.188 4.595 1.00 97.25 71 MET A C 1
ATOM 547 O O . MET A 1 71 ? -7.713 -0.258 3.531 1.00 97.25 71 MET A O 1
ATOM 551 N N . SER A 1 72 ? -6.937 -0.619 5.593 1.00 97.25 72 SER A N 1
ATOM 552 C CA . SER A 1 72 ? -6.875 -2.071 5.412 1.00 97.25 72 SER A CA 1
ATOM 553 C C . SER A 1 72 ? -8.250 -2.706 5.203 1.00 97.25 72 SER A C 1
ATOM 555 O O . SER A 1 72 ? -8.351 -3.648 4.435 1.00 97.25 72 SER A O 1
ATOM 557 N N . GLN A 1 73 ? -9.292 -2.203 5.880 1.00 97.25 73 GLN A N 1
ATOM 558 C CA . GLN A 1 73 ? -10.668 -2.668 5.661 1.00 97.25 73 GLN A CA 1
ATOM 559 C C . GLN A 1 73 ? -11.246 -2.125 4.350 1.00 97.25 73 GLN A C 1
ATOM 561 O O . GLN A 1 73 ? -12.023 -2.818 3.712 1.00 97.25 73 GLN A O 1
ATOM 566 N N . HIS A 1 74 ? -10.862 -0.910 3.936 1.00 96.56 74 HIS A N 1
ATOM 567 C CA . HIS A 1 74 ? -11.254 -0.373 2.634 1.00 96.56 74 HIS A CA 1
ATOM 568 C C . HIS A 1 74 ? -10.711 -1.236 1.489 1.00 96.56 74 HIS A C 1
ATOM 570 O O . HIS A 1 74 ? -11.482 -1.638 0.629 1.00 96.56 74 HIS A O 1
ATOM 576 N N . LEU A 1 75 ? -9.421 -1.587 1.520 1.00 95.81 75 LEU A N 1
ATOM 577 C CA . LEU A 1 75 ? -8.805 -2.448 0.504 1.00 95.81 75 LEU A CA 1
ATOM 578 C C . LEU A 1 75 ? -9.404 -3.860 0.478 1.00 95.81 75 LEU A C 1
ATOM 580 O O . LEU A 1 75 ? -9.573 -4.412 -0.596 1.00 95.81 75 LEU A O 1
ATOM 584 N N . ASP A 1 76 ? -9.757 -4.420 1.637 1.00 96.3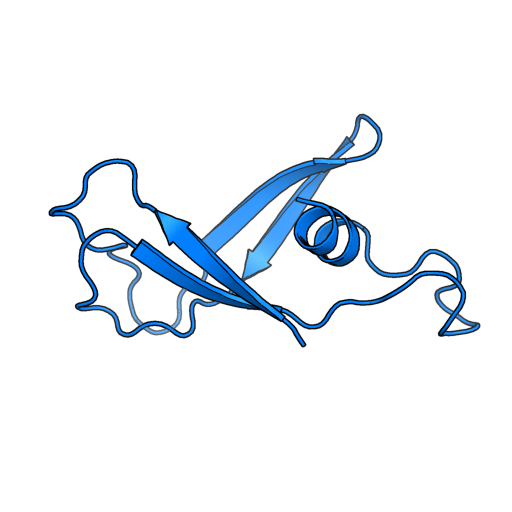8 76 ASP A N 1
ATOM 585 C CA . ASP A 1 76 ? -10.421 -5.731 1.744 1.00 96.38 76 ASP A CA 1
ATOM 586 C C . ASP A 1 76 ? -11.852 -5.741 1.173 1.00 96.38 76 ASP A C 1
ATOM 588 O O . ASP A 1 76 ? -12.401 -6.804 0.909 1.00 96.38 76 ASP A O 1
ATOM 592 N N . SER A 1 77 ? -12.462 -4.563 0.991 1.00 93.88 77 SER A N 1
ATOM 593 C CA . SER A 1 77 ? -13.821 -4.417 0.452 1.00 93.88 77 SER A CA 1
ATOM 594 C C . SER A 1 77 ? -13.895 -4.133 -1.053 1.00 93.88 77 SER A C 1
ATOM 596 O O . SER A 1 77 ? -15.006 -4.031 -1.574 1.00 93.88 77 SER A O 1
ATOM 598 N N . LEU A 1 78 ? -12.747 -3.950 -1.716 1.00 86.81 78 LEU A N 1
ATOM 599 C CA . LEU A 1 78 ? -12.641 -3.732 -3.166 1.00 86.81 78 LEU A CA 1
ATOM 600 C C . LEU A 1 78 ? -12.659 -5.066 -3.918 1.00 86.81 78 LEU A C 1
ATOM 602 O O . LEU A 1 78 ? -13.296 -5.098 -4.993 1.00 86.81 78 LEU A O 1
#

InterPro domains:
  IPR001834 NADH:cytochrome b5 reductase-like [PTHR19370] (3-78)
  IPR008333 Flavoprotein pyridine nucleotide cytochrome reductase-like, FAD-binding domain [PF00970] (2-78)
  IPR017927 FAD-binding domain, ferredoxin reductase-type [PS51384] (1-78)
  IPR017938 Riboflavin synthase-like beta-barrel [SSF63380] (3-78)

Radius of gyration: 14.15 Å; chains: 1; bounding box: 31×23×42 Å

Organism: Populus canescens (NCBI:txid80863)

Secondary structure (DSSP, 8-state):
-EEEEEE-SSTT-B--PPTT--EEEEEEETTEEEEEEE---S-TT-BSEEEEEE----TTTBTTBTT--HHHHHHHT-